Protein AF-C1BXC3-F1 (afdb_monomer)

Mean predicted aligned error: 7.44 Å

Nearest PDB structures (foldseek):
  2vc8-assembly1_A  TM=9.374E-01  e=6.422E-07  Homo sapiens
  6f9w-assembly1_A-2  TM=6.621E-01  e=1.839E-02  Homo sapiens
  7bbl-assembly1_B  TM=7.497E-01  e=6.912E-02  Homo sapiens
  3mp1-assembly1_A  TM=5.516E-01  e=1.792E+00  Escherichia coli K-12
  5v93-assembly1_U  TM=5.496E-01  e=1.696E+00  Mycobacterium tuberculosis

pLDDT: mean 72.75, std 9.66, range [48.5, 86.31]

Structure (mmCIF, N/CA/C/O backbone):
data_AF-C1BXC3-F1
#
_entry.id   AF-C1BXC3-F1
#
loop_
_atom_site.group_PDB
_atom_site.id
_atom_site.type_symbol
_atom_site.label_atom_id
_atom_site.label_alt_id
_atom_site.label_comp_id
_atom_site.label_asym_id
_atom_site.label_entity_id
_atom_site.label_seq_id
_atom_site.pdbx_PDB_ins_code
_atom_site.Cartn_x
_atom_site.Cartn_y
_atom_site.Cartn_z
_atom_site.occupancy
_atom_site.B_iso_or_equiv
_atom_site.auth_seq_id
_atom_site.auth_comp_id
_atom_site.auth_asym_id
_atom_site.auth_atom_id
_atom_site.pdbx_PDB_model_num
ATOM 1 N N . MET A 1 1 ? -1.976 -6.600 16.574 1.00 49.12 1 MET A N 1
ATOM 2 C CA . MET A 1 1 ? -3.398 -6.962 16.311 1.00 49.12 1 MET A CA 1
ATOM 3 C C . MET A 1 1 ? -3.857 -6.172 15.078 1.00 49.12 1 MET A C 1
ATOM 5 O O . MET A 1 1 ? -3.301 -5.105 14.889 1.00 49.12 1 MET A O 1
ATOM 9 N N . ALA A 1 2 ? -4.790 -6.620 14.222 1.00 51.09 2 ALA A N 1
ATOM 10 C CA . ALA A 1 2 ? -5.080 -5.966 12.917 1.00 51.09 2 ALA A CA 1
ATOM 11 C C . ALA A 1 2 ? -5.423 -4.465 12.906 1.00 51.09 2 ALA A C 1
ATOM 13 O O . ALA A 1 2 ? -5.416 -3.853 11.842 1.00 51.09 2 ALA A O 1
ATOM 14 N N . ALA A 1 3 ? -5.723 -3.868 14.051 1.00 55.84 3 ALA A N 1
ATOM 15 C CA . ALA A 1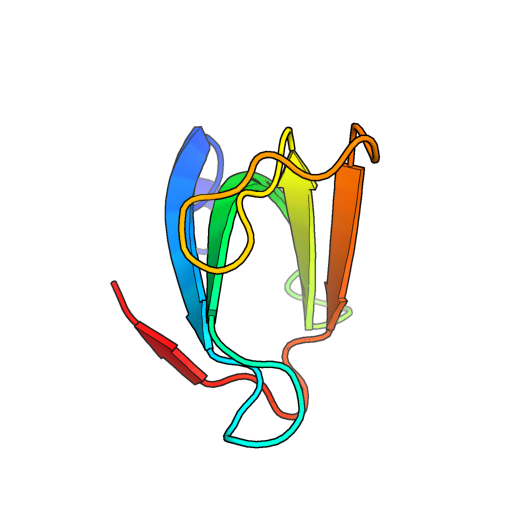 3 ? -5.936 -2.432 14.145 1.00 55.84 3 ALA A CA 1
ATOM 16 C C . ALA A 1 3 ? -4.635 -1.613 14.021 1.00 55.84 3 ALA A C 1
ATOM 18 O O . ALA A 1 3 ? -4.704 -0.457 13.635 1.00 55.84 3 ALA A O 1
ATOM 19 N N . ASP A 1 4 ? -3.464 -2.203 14.290 1.00 64.44 4 ASP A N 1
ATOM 20 C CA . ASP A 1 4 ? -2.165 -1.498 14.247 1.00 64.44 4 ASP A CA 1
ATOM 21 C C . ASP A 1 4 ? -1.745 -1.091 12.827 1.00 64.44 4 ASP A C 1
ATOM 23 O O . ASP A 1 4 ? -0.951 -0.178 12.625 1.00 64.44 4 ASP A O 1
ATOM 27 N N . TRP A 1 5 ? -2.296 -1.771 11.819 1.00 70.38 5 TRP A N 1
ATOM 28 C CA . TRP A 1 5 ? -1.975 -1.479 10.429 1.00 70.38 5 TRP A CA 1
ATOM 29 C C . TRP A 1 5 ? -2.712 -0.220 9.944 1.00 70.38 5 TRP A C 1
ATOM 31 O O . TRP A 1 5 ? -2.226 0.413 9.019 1.00 70.38 5 TRP A O 1
ATOM 41 N N . LEU A 1 6 ? -3.832 0.181 10.569 1.00 75.75 6 LEU A N 1
ATOM 42 C CA . LEU A 1 6 ? -4.605 1.375 10.194 1.00 75.75 6 LEU A CA 1
ATOM 43 C C . LEU A 1 6 ? -3.779 2.654 10.384 1.00 75.75 6 LEU A C 1
ATOM 45 O O . LEU A 1 6 ? -3.322 2.946 11.485 1.00 75.75 6 LEU A O 1
ATOM 49 N N . GLY A 1 7 ? -3.612 3.431 9.316 1.00 78.62 7 GLY A N 1
ATOM 50 C CA . GLY A 1 7 ? -2.796 4.646 9.305 1.00 78.62 7 GLY A CA 1
ATOM 51 C C . GLY A 1 7 ? -1.291 4.392 9.173 1.00 78.62 7 GLY A C 1
ATOM 52 O O . GLY A 1 7 ? -0.525 5.347 9.085 1.00 78.62 7 GLY A O 1
ATOM 53 N N . SER A 1 8 ? -0.849 3.131 9.123 1.00 79.00 8 SER A N 1
ATOM 54 C CA . SER A 1 8 ? 0.541 2.802 8.809 1.00 79.00 8 SER A CA 1
ATOM 55 C C . SER A 1 8 ? 0.758 2.731 7.300 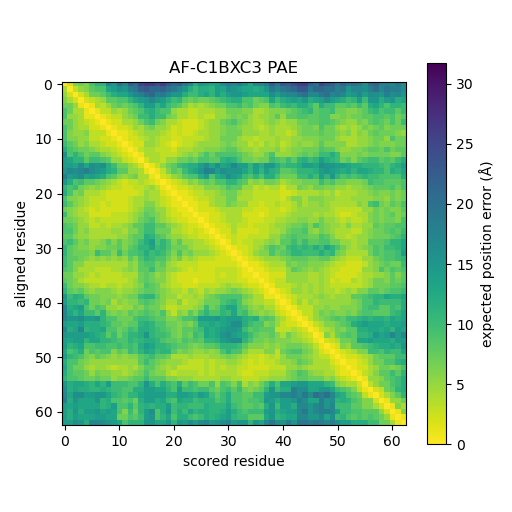1.00 79.00 8 SER A C 1
ATOM 57 O O . SER A 1 8 ? -0.102 2.283 6.534 1.00 79.00 8 SER A O 1
ATOM 59 N N . GLN A 1 9 ? 1.943 3.166 6.876 1.00 79.69 9 GLN A N 1
ATOM 60 C CA . GLN A 1 9 ? 2.368 3.106 5.485 1.00 79.69 9 GLN A CA 1
ATOM 61 C C . GLN A 1 9 ? 2.917 1.709 5.181 1.00 79.69 9 GLN A C 1
ATOM 63 O O . GLN A 1 9 ? 3.839 1.249 5.850 1.00 79.69 9 GLN A O 1
ATOM 68 N N . MET A 1 10 ? 2.356 1.025 4.183 1.00 75.88 10 MET A N 1
ATOM 69 C CA . MET A 1 10 ? 2.694 -0.369 3.881 1.00 75.88 10 MET A CA 1
ATOM 70 C C . MET A 1 10 ? 2.992 -0.596 2.422 1.00 75.88 10 MET A C 1
ATOM 72 O O . MET A 1 10 ? 2.360 0.002 1.554 1.00 75.88 10 MET A O 1
ATOM 76 N N . SER A 1 11 ? 3.925 -1.514 2.176 1.00 74.62 11 SER A N 1
ATOM 77 C CA . SER A 1 11 ? 4.291 -1.976 0.844 1.00 74.62 11 SER A CA 1
ATOM 78 C C . SER A 1 11 ? 3.713 -3.367 0.600 1.00 74.62 11 SER A C 1
ATOM 80 O O . SER A 1 11 ? 4.200 -4.382 1.098 1.00 74.62 11 SER A O 1
ATOM 82 N N . ILE A 1 12 ? 2.657 -3.401 -0.194 1.00 77.50 12 ILE A N 1
ATOM 83 C CA . ILE A 1 12 ? 1.976 -4.596 -0.662 1.00 77.50 12 ILE A CA 1
ATOM 84 C C . ILE A 1 12 ? 2.625 -5.042 -1.973 1.00 77.50 12 ILE A C 1
ATOM 86 O O . ILE A 1 12 ? 2.502 -4.371 -2.998 1.00 77.50 12 ILE A O 1
ATOM 90 N N . ASN A 1 13 ? 3.306 -6.187 -1.962 1.00 75.94 13 ASN A N 1
ATOM 91 C CA . ASN A 1 13 ? 3.861 -6.769 -3.180 1.00 75.94 13 ASN A CA 1
ATOM 92 C C . ASN A 1 13 ? 2.875 -7.794 -3.765 1.00 75.94 13 ASN A C 1
ATOM 94 O O . ASN A 1 13 ? 2.653 -8.860 -3.188 1.00 75.94 13 ASN A O 1
ATOM 98 N N . CYS A 1 14 ? 2.290 -7.464 -4.918 1.00 71.94 14 CYS A N 1
ATOM 99 C CA . CYS A 1 14 ? 1.360 -8.324 -5.656 1.00 71.94 14 CYS A CA 1
ATOM 100 C C . CYS A 1 14 ? 2.068 -9.223 -6.695 1.00 71.94 14 CYS A C 1
ATOM 102 O O . CYS A 1 14 ? 1.438 -9.666 -7.656 1.00 71.94 14 CYS A O 1
ATOM 104 N N . GLY A 1 15 ? 3.361 -9.512 -6.511 1.00 70.62 15 GLY A N 1
ATOM 105 C CA . GLY A 1 15 ? 4.156 -10.386 -7.380 1.00 70.62 15 GLY A CA 1
ATOM 106 C C . GLY A 1 15 ? 4.638 -9.710 -8.671 1.00 70.62 15 GLY A C 1
ATOM 107 O O . GLY A 1 15 ? 4.326 -8.551 -8.940 1.00 70.62 15 GLY A O 1
ATOM 108 N N . GLU A 1 16 ? 5.396 -10.444 -9.496 1.00 60.06 16 GLU A N 1
ATOM 109 C CA . GLU A 1 16 ? 6.047 -9.916 -10.715 1.00 60.06 16 GLU A CA 1
ATOM 110 C C . GLU A 1 16 ? 5.077 -9.305 -11.740 1.00 60.06 16 GLU A C 1
ATOM 112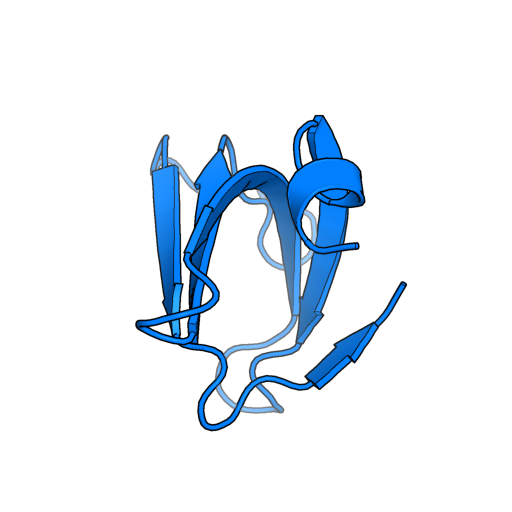 O O . GLU A 1 16 ? 5.454 -8.399 -12.476 1.00 60.06 16 GLU A O 1
ATOM 117 N N . THR A 1 17 ? 3.817 -9.746 -11.780 1.00 63.56 17 THR A N 1
ATOM 118 C CA . THR A 1 17 ? 2.827 -9.265 -12.759 1.00 63.56 17 THR A CA 1
ATOM 119 C C . THR A 1 17 ? 2.161 -7.942 -12.388 1.00 63.56 17 THR A C 1
ATOM 121 O O . THR A 1 17 ? 1.698 -7.230 -13.272 1.00 63.56 17 THR A O 1
ATOM 124 N N . LEU A 1 18 ? 2.062 -7.623 -11.095 1.00 68.19 18 LEU A N 1
ATOM 125 C CA . LEU A 1 18 ? 1.340 -6.447 -10.585 1.00 68.19 18 LEU A CA 1
ATOM 126 C C . LEU A 1 18 ? 2.260 -5.468 -9.842 1.00 68.19 18 LEU A C 1
ATOM 128 O O . LEU A 1 18 ? 1.864 -4.333 -9.590 1.00 68.19 18 LEU A O 1
ATOM 132 N N . GLY A 1 19 ? 3.489 -5.876 -9.523 1.00 77.31 19 GLY A N 1
ATOM 133 C CA . GLY A 1 19 ? 4.494 -5.046 -8.874 1.00 77.31 19 GLY A CA 1
ATOM 134 C C . GLY A 1 19 ? 4.178 -4.729 -7.412 1.00 77.31 19 GLY A C 1
ATOM 135 O O . GLY A 1 19 ? 3.459 -5.457 -6.721 1.00 77.31 19 GLY A O 1
ATOM 136 N N . VAL A 1 20 ? 4.750 -3.621 -6.935 1.00 80.44 20 VAL A N 1
ATOM 137 C CA . VAL A 1 20 ? 4.620 -3.161 -5.548 1.00 80.44 20 VAL A CA 1
ATOM 138 C C . VAL A 1 20 ? 3.673 -1.968 -5.476 1.00 80.44 20 VAL A C 1
ATOM 140 O O . VAL A 1 20 ? 3.865 -0.953 -6.152 1.00 80.44 20 VAL A O 1
ATOM 143 N N . TYR A 1 21 ? 2.670 -2.095 -4.615 1.00 81.31 21 TYR A N 1
ATOM 144 C CA . TYR A 1 21 ? 1.757 -1.036 -4.218 1.00 81.31 21 TYR A CA 1
ATOM 145 C C . TYR A 1 21 ? 2.124 -0.567 -2.822 1.00 81.31 21 TYR A C 1
ATOM 147 O O . TYR A 1 21 ? 2.189 -1.359 -1.893 1.00 81.31 21 TYR A O 1
ATOM 155 N N . GLN A 1 22 ? 2.357 0.723 -2.662 1.00 81.25 22 GLN A N 1
ATOM 156 C CA . GLN A 1 22 ? 2.679 1.332 -1.383 1.00 81.25 22 GLN A CA 1
ATOM 157 C C . GLN A 1 22 ? 1.584 2.317 -1.024 1.00 81.25 22 GLN A C 1
ATOM 159 O O . GLN A 1 22 ? 1.098 3.028 -1.891 1.00 81.25 22 GLN A O 1
ATOM 164 N N . GLY A 1 23 ? 1.171 2.398 0.226 1.00 84.38 23 GLY A N 1
ATOM 165 C CA . GLY A 1 23 ? 0.174 3.391 0.604 1.00 84.38 23 GLY A CA 1
ATOM 166 C C . GLY A 1 23 ? -0.163 3.338 2.074 1.00 84.38 23 GLY A C 1
ATOM 167 O O . GLY A 1 23 ? 0.329 2.480 2.805 1.00 84.38 23 GLY A O 1
ATOM 168 N N . GLU A 1 24 ? -1.014 4.262 2.493 1.00 86.31 24 GLU A N 1
ATOM 169 C CA . GLU A 1 24 ?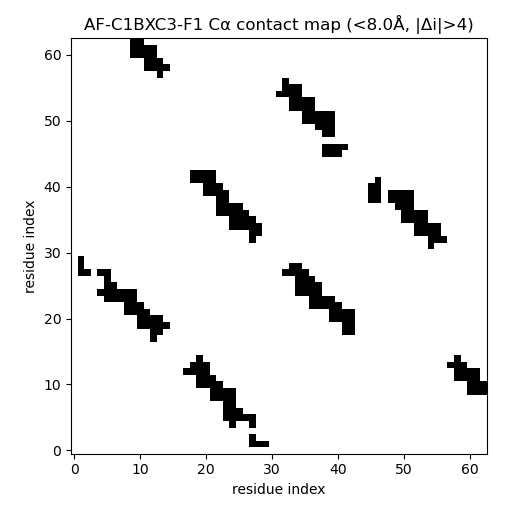 -1.534 4.275 3.852 1.00 86.31 24 GLU A CA 1
ATOM 170 C C . GLU A 1 24 ? -2.737 3.340 3.945 1.00 86.31 24 GLU A C 1
ATOM 172 O O . GLU A 1 24 ? -3.651 3.386 3.118 1.00 86.31 24 GLU A O 1
ATOM 177 N N . VAL A 1 25 ? -2.746 2.473 4.948 1.00 85.06 25 VAL A N 1
ATOM 178 C CA . VAL A 1 25 ? -3.856 1.548 5.165 1.00 85.06 25 VAL A CA 1
ATOM 179 C C . VAL A 1 25 ? -5.017 2.289 5.818 1.00 85.06 25 VAL A C 1
ATOM 181 O O . VAL A 1 25 ? -4.953 2.694 6.974 1.00 85.06 25 VAL A O 1
ATOM 184 N N . SER A 1 26 ? -6.113 2.429 5.085 1.00 85.44 26 SER A N 1
ATOM 185 C CA . SER A 1 26 ? -7.329 3.094 5.554 1.00 85.44 26 SER A CA 1
ATOM 186 C C . SER A 1 26 ? -8.272 2.145 6.287 1.00 85.44 26 SER A C 1
ATOM 188 O O . SER A 1 26 ? -9.031 2.563 7.159 1.00 85.44 26 SER A O 1
ATOM 190 N N . SER A 1 27 ? -8.292 0.863 5.918 1.00 81.06 27 SER A N 1
ATOM 191 C CA . SER A 1 27 ? -9.178 -0.137 6.529 1.00 81.06 27 SER A CA 1
ATOM 192 C C . SER A 1 27 ? -8.578 -1.534 6.418 1.00 81.06 27 SER A C 1
ATOM 194 O O . SER A 1 27 ? -8.024 -1.878 5.378 1.00 81.06 27 SER A O 1
ATOM 196 N N . VAL A 1 28 ? -8.704 -2.349 7.468 1.00 78.94 28 VAL A N 1
ATOM 197 C CA . VAL A 1 28 ? -8.309 -3.766 7.457 1.00 78.94 28 VAL A CA 1
ATOM 198 C C . VAL A 1 28 ? -9.471 -4.599 7.960 1.00 78.94 28 VAL A C 1
ATOM 200 O O . VAL A 1 28 ? -9.904 -4.433 9.097 1.00 78.94 28 VAL A O 1
ATOM 203 N N . ASP A 1 29 ? -9.940 -5.525 7.134 1.00 82.19 29 ASP A N 1
ATOM 204 C CA . ASP A 1 29 ? -10.929 -6.519 7.518 1.00 82.19 29 ASP A CA 1
ATOM 205 C C . ASP A 1 29 ? -10.257 -7.892 7.609 1.00 82.19 29 ASP A C 1
ATOM 207 O O . ASP A 1 29 ? -9.917 -8.515 6.603 1.00 82.19 29 ASP A O 1
ATOM 211 N N . GLN A 1 30 ? -10.028 -8.381 8.831 1.00 72.31 30 GLN A N 1
A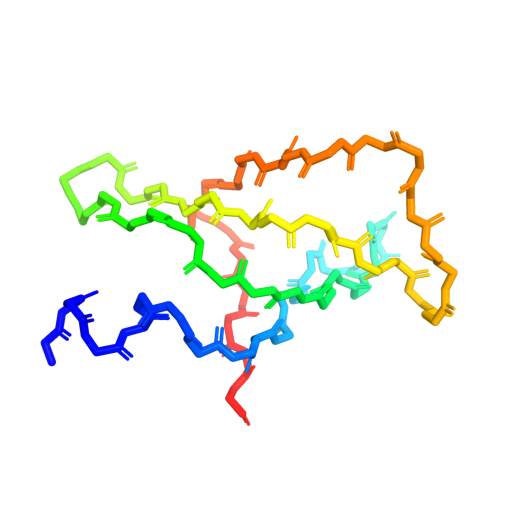TOM 212 C CA . GLN A 1 30 ? -9.425 -9.706 9.039 1.00 72.31 30 GLN A CA 1
ATOM 213 C C . GLN A 1 30 ? -10.361 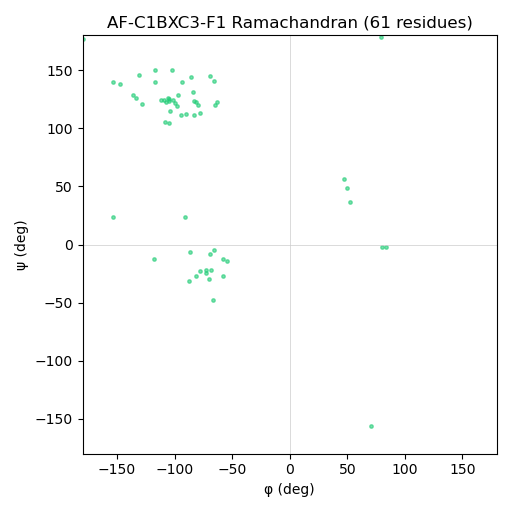-10.852 8.652 1.00 72.31 30 GLN A C 1
ATOM 215 O O . GLN A 1 30 ? -9.874 -11.908 8.256 1.00 72.31 30 GLN A O 1
ATOM 220 N N . SER A 1 31 ? -11.677 -10.649 8.766 1.00 75.50 31 SER A N 1
ATOM 221 C CA . SER A 1 31 ? -12.686 -11.675 8.481 1.00 75.50 31 SER A CA 1
ATOM 222 C C . SER A 1 31 ? -12.706 -12.031 6.992 1.00 75.50 31 SER A C 1
ATOM 224 O O . SER A 1 31 ? -12.611 -13.195 6.607 1.00 75.50 31 SER A O 1
ATOM 226 N N . SER A 1 32 ? -12.725 -11.007 6.143 1.00 74.12 32 SER A N 1
ATOM 227 C CA . SER A 1 32 ? -12.666 -11.110 4.683 1.00 74.12 32 SER A CA 1
ATOM 228 C C . SER A 1 32 ? -11.232 -11.155 4.160 1.00 74.12 32 SER A C 1
ATOM 230 O O . SER A 1 32 ? -11.022 -11.356 2.962 1.00 74.12 32 SER A O 1
ATOM 232 N N . GLN A 1 33 ? -10.250 -10.966 5.049 1.00 77.69 33 GLN A N 1
ATOM 233 C CA . GLN A 1 33 ? -8.836 -10.810 4.727 1.00 77.69 33 GLN A CA 1
ATOM 234 C C . GLN A 1 33 ? -8.636 -9.752 3.630 1.00 77.69 33 GLN A C 1
ATOM 236 O O . GLN A 1 33 ? -7.976 -10.008 2.623 1.00 77.69 33 GLN A O 1
ATOM 241 N N . THR A 1 34 ? -9.259 -8.584 3.782 1.00 81.00 34 THR A N 1
ATOM 242 C CA . THR A 1 34 ? -9.148 -7.463 2.841 1.00 81.00 34 THR A CA 1
ATOM 243 C C . THR A 1 34 ? -8.510 -6.249 3.497 1.00 81.00 34 THR A C 1
ATOM 245 O O . THR A 1 34 ? -8.617 -6.030 4.701 1.00 81.00 34 THR A O 1
ATOM 248 N N . ILE A 1 35 ? -7.815 -5.454 2.692 1.00 82.19 35 ILE A N 1
ATOM 249 C CA . ILE A 1 35 ? -7.123 -4.248 3.125 1.00 82.19 35 ILE A CA 1
ATOM 250 C C . ILE A 1 35 ? -7.379 -3.132 2.122 1.00 82.19 35 ILE A C 1
ATOM 252 O O . ILE A 1 35 ? -7.198 -3.324 0.923 1.00 82.19 35 ILE A O 1
ATOM 256 N N . SER A 1 36 ? -7.812 -1.971 2.595 1.00 84.12 36 SER A N 1
ATOM 257 C CA . SER A 1 36 ? -7.982 -0.777 1.772 1.00 84.12 36 SER A CA 1
ATOM 258 C C . SER A 1 36 ? -6.790 0.141 1.968 1.00 84.12 36 SER A C 1
ATOM 260 O O . SER A 1 36 ? -6.517 0.576 3.084 1.00 84.12 36 SER A O 1
ATOM 262 N N . LEU A 1 37 ? -6.099 0.444 0.875 1.00 82.44 37 LEU A N 1
ATOM 263 C CA . LEU A 1 37 ? -5.056 1.455 0.810 1.00 82.44 37 LEU A CA 1
ATOM 264 C C . LEU A 1 37 ? -5.646 2.756 0.277 1.00 82.44 37 LEU A C 1
ATOM 266 O O . LEU A 1 37 ? -6.263 2.775 -0.788 1.00 82.44 37 LEU A O 1
ATOM 270 N N . ARG A 1 38 ? -5.407 3.851 0.989 1.00 83.69 38 ARG A N 1
ATOM 271 C CA . ARG A 1 38 ? -5.724 5.205 0.549 1.00 83.69 38 ARG A CA 1
ATOM 272 C C . ARG A 1 38 ? -4.501 5.822 -0.120 1.00 83.69 38 ARG A C 1
ATOM 274 O O . ARG A 1 38 ? -3.376 5.638 0.335 1.00 83.69 38 ARG A O 1
ATOM 281 N N . GLN A 1 39 ? -4.743 6.555 -1.208 1.00 79.56 39 GLN A N 1
ATOM 282 C CA . GLN A 1 39 ? -3.706 7.183 -2.035 1.00 79.56 39 GLN A CA 1
ATOM 283 C C . GLN A 1 39 ? -2.546 6.224 -2.373 1.00 79.56 39 GLN A C 1
ATOM 285 O O . GLN A 1 39 ? -1.392 6.521 -2.059 1.00 79.56 39 GLN A O 1
ATOM 290 N N . PRO A 1 40 ? -2.823 5.063 -2.994 1.00 75.62 40 PRO A N 1
ATOM 291 C CA . PRO A 1 40 ? -1.778 4.113 -3.322 1.00 75.62 40 PRO A CA 1
ATOM 292 C C . PRO A 1 40 ? -0.801 4.680 -4.362 1.00 75.62 40 PRO A C 1
ATOM 294 O O . PRO A 1 40 ? -1.158 5.342 -5.341 1.00 75.62 40 PRO A O 1
ATOM 297 N N . PHE A 1 41 ? 0.460 4.360 -4.140 1.00 77.88 41 PHE A N 1
ATOM 298 C CA . PHE A 1 41 ? 1.610 4.597 -4.983 1.00 77.88 41 PHE A CA 1
ATOM 299 C C . PHE A 1 41 ? 1.989 3.273 -5.633 1.00 77.88 41 PHE A C 1
ATOM 301 O O . PHE A 1 41 ? 2.265 2.290 -4.951 1.00 77.88 41 PHE A O 1
ATOM 308 N N . HIS A 1 42 ? 2.030 3.239 -6.954 1.00 77.00 42 HIS A N 1
ATOM 309 C CA . HIS A 1 42 ? 2.522 2.093 -7.698 1.00 77.00 42 HIS A CA 1
ATOM 310 C C . HIS A 1 42 ? 3.914 2.420 -8.228 1.00 77.00 42 HIS A C 1
ATOM 312 O O . HIS A 1 42 ? 4.067 3.338 -9.033 1.00 77.00 42 HIS A O 1
ATOM 318 N N . ASN A 1 43 ? 4.932 1.695 -7.755 1.00 71.12 43 ASN A N 1
ATOM 319 C CA . ASN A 1 43 ? 6.317 1.857 -8.212 1.00 71.12 43 ASN A CA 1
ATOM 320 C C . ASN A 1 43 ? 6.833 3.321 -8.163 1.00 71.12 43 ASN A C 1
ATOM 322 O O . ASN A 1 43 ? 7.533 3.782 -9.062 1.00 71.12 43 ASN A O 1
ATOM 326 N N . GLY A 1 44 ? 6.420 4.088 -7.144 1.00 69.56 44 GLY A N 1
ATOM 327 C CA . GLY A 1 44 ? 6.761 5.511 -6.988 1.00 69.56 44 GLY A CA 1
ATOM 328 C C . GLY A 1 44 ? 5.868 6.497 -7.758 1.00 69.56 44 GLY A C 1
ATOM 329 O O . GLY A 1 44 ? 6.020 7.708 -7.599 1.00 69.56 44 GLY A O 1
ATOM 330 N N . VAL A 1 45 ? 4.897 6.014 -8.539 1.00 76.75 45 VAL A N 1
ATOM 331 C CA . VAL A 1 45 ? 3.912 6.837 -9.254 1.00 76.75 45 VAL A CA 1
ATOM 332 C C . VAL A 1 45 ? 2.584 6.822 -8.500 1.00 76.75 45 VAL A C 1
ATOM 334 O O . VAL A 1 45 ? 2.015 5.765 -8.233 1.00 76.75 45 VAL A O 1
ATOM 337 N N . LYS A 1 46 ? 2.066 8.005 -8.156 1.00 71.06 46 LYS A N 1
ATOM 338 C CA . LYS A 1 46 ? 0.741 8.144 -7.536 1.00 71.06 46 LYS A CA 1
ATOM 339 C C . LYS A 1 46 ? -0.325 7.684 -8.524 1.00 71.06 46 LYS A C 1
ATOM 341 O O . LYS A 1 46 ? -0.451 8.257 -9.607 1.00 71.06 46 LYS A O 1
ATOM 346 N N . CYS A 1 47 ? -1.097 6.669 -8.155 1.00 66.12 47 CYS A N 1
ATOM 347 C CA . CYS A 1 47 ? -2.257 6.289 -8.944 1.00 66.12 47 CYS A CA 1
ATOM 348 C C . CYS A 1 47 ? -3.332 7.391 -8.823 1.00 66.12 47 CYS A C 1
ATOM 350 O O . CYS A 1 47 ? -3.486 7.973 -7.749 1.00 66.12 47 CYS A O 1
ATOM 352 N N . PRO A 1 48 ? -4.116 7.676 -9.879 1.00 69.25 48 PRO A N 1
ATOM 353 C CA . PRO A 1 48 ? -5.232 8.626 -9.797 1.00 69.25 48 PRO A CA 1
ATOM 354 C C . PRO A 1 48 ? -6.40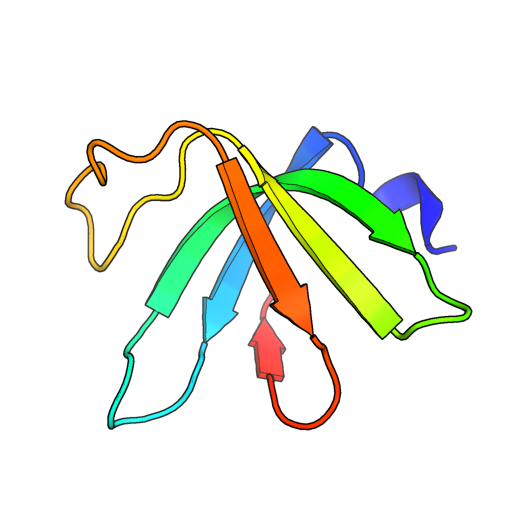1 8.100 -8.947 1.00 69.25 48 PRO A C 1
ATOM 356 O O . PRO A 1 48 ? -7.352 8.829 -8.678 1.00 69.25 48 PRO A O 1
ATOM 359 N N . VAL A 1 49 ? -6.351 6.828 -8.547 1.00 72.38 49 VAL A N 1
ATOM 360 C CA . VAL A 1 49 ? -7.396 6.165 -7.771 1.00 72.38 49 VAL A CA 1
ATOM 361 C C . VAL A 1 49 ? -7.219 6.523 -6.290 1.00 72.38 49 VAL A C 1
ATOM 363 O O . VAL A 1 49 ? -6.147 6.270 -5.740 1.00 72.38 49 VAL A O 1
ATOM 366 N N . PRO A 1 50 ? -8.228 7.114 -5.627 1.00 74.00 50 PRO A N 1
ATOM 367 C CA . PRO A 1 50 ? -8.091 7.599 -4.254 1.00 74.00 50 PRO A CA 1
ATOM 368 C C . PRO A 1 50 ? -8.044 6.476 -3.210 1.00 74.00 50 PRO A C 1
ATOM 370 O O . PRO A 1 50 ? -7.471 6.673 -2.138 1.00 74.00 50 PRO A O 1
ATOM 373 N N . GLU A 1 51 ? -8.610 5.309 -3.521 1.00 78.62 51 GLU A N 1
ATOM 374 C CA . GLU A 1 51 ? -8.657 4.146 -2.638 1.00 78.62 51 GLU A CA 1
ATOM 375 C C . GLU A 1 51 ? -8.597 2.856 -3.463 1.00 78.62 51 GLU A C 1
ATOM 377 O O . GLU A 1 51 ? -9.237 2.756 -4.513 1.00 78.62 51 GLU A O 1
ATOM 382 N N . VAL A 1 52 ? -7.822 1.874 -3.006 1.00 79.12 52 VAL A N 1
ATOM 383 C CA . VAL A 1 52 ? -7.753 0.541 -3.614 1.00 79.12 52 VAL A CA 1
ATOM 384 C C . VAL A 1 52 ? -7.850 -0.518 -2.528 1.00 79.12 52 VAL A C 1
ATOM 386 O O . VAL A 1 52 ? -7.064 -0.531 -1.583 1.00 79.12 52 VAL A O 1
ATOM 389 N N . THR A 1 53 ? -8.795 -1.440 -2.691 1.00 80.75 53 THR A N 1
ATOM 390 C CA . THR A 1 53 ? -8.979 -2.575 -1.785 1.00 80.75 53 THR A CA 1
ATOM 391 C C . THR A 1 53 ? -8.318 -3.828 -2.352 1.00 80.75 53 THR A C 1
ATOM 393 O O . THR A 1 53 ? -8.694 -4.326 -3.413 1.00 80.75 53 THR A O 1
ATOM 396 N N . PHE A 1 54 ? -7.354 -4.370 -1.617 1.00 76.00 54 PHE A N 1
ATOM 397 C CA . PHE A 1 54 ? -6.665 -5.621 -1.914 1.00 76.00 54 PHE A CA 1
ATOM 398 C C . PHE A 1 54 ? -7.211 -6.750 -1.036 1.00 76.00 54 PHE A C 1
ATOM 400 O O . PHE A 1 54 ? -7.653 -6.525 0.089 1.00 76.00 54 PHE A O 1
ATOM 407 N N . ARG A 1 55 ? -7.177 -7.989 -1.536 1.00 71.12 55 ARG A N 1
ATOM 408 C CA . ARG A 1 55 ? -7.529 -9.183 -0.749 1.00 71.12 55 ARG A CA 1
ATOM 409 C C . ARG A 1 55 ? -6.263 -9.980 -0.462 1.00 71.12 55 ARG A C 1
ATOM 411 O O . ARG A 1 55 ? -5.596 -10.384 -1.406 1.00 71.12 55 ARG A O 1
ATOM 418 N N . CYS A 1 56 ? -5.965 -10.265 0.801 1.00 64.94 56 CYS A N 1
ATOM 419 C CA . CYS A 1 56 ? -4.740 -10.919 1.273 1.00 64.94 56 CYS A CA 1
ATOM 420 C C . CYS A 1 56 ? -4.553 -12.374 0.825 1.00 64.94 56 CYS A C 1
ATOM 422 O O . CYS A 1 56 ? -3.511 -12.946 1.122 1.00 64.94 56 CYS A O 1
ATOM 424 N N . ARG A 1 57 ? -5.517 -13.005 0.136 1.00 62.31 57 ARG A N 1
ATOM 425 C CA . ARG A 1 57 ? -5.451 -14.441 -0.210 1.00 62.31 57 ARG A CA 1
ATOM 426 C C . ARG A 1 57 ? -4.218 -14.859 -1.030 1.00 62.31 57 ARG A C 1
ATOM 428 O O . ARG A 1 57 ? -3.977 -16.054 -1.142 1.00 62.31 57 ARG A O 1
ATOM 435 N N . GLY A 1 58 ? -3.448 -13.920 -1.581 1.00 53.75 58 GLY A N 1
ATOM 436 C CA . GLY A 1 58 ? -2.204 -14.210 -2.299 1.00 53.75 58 GLY A CA 1
ATOM 437 C C . GLY A 1 58 ? -1.182 -13.076 -2.286 1.00 53.75 58 GLY A C 1
ATOM 438 O O . GLY A 1 58 ? -0.369 -13.004 -3.199 1.00 53.75 58 GLY A O 1
ATOM 439 N N . VAL A 1 59 ? -1.239 -12.171 -1.306 1.00 60.28 59 VAL A N 1
ATOM 440 C CA . VAL A 1 59 ? -0.383 -10.976 -1.288 1.00 60.28 59 VAL A CA 1
ATOM 441 C C . VAL A 1 59 ? 0.614 -11.072 -0.145 1.00 60.28 59 VAL A C 1
ATOM 443 O O . VAL A 1 59 ? 0.217 -11.278 1.003 1.00 60.28 59 VAL A O 1
ATOM 446 N N . LEU A 1 60 ? 1.905 -10.955 -0.459 1.00 56.41 60 LEU A N 1
ATOM 447 C CA . LEU A 1 60 ? 2.965 -10.964 0.541 1.00 56.41 60 LEU A CA 1
ATOM 448 C C . LEU A 1 60 ? 3.089 -9.541 1.104 1.00 56.41 60 LEU A C 1
ATOM 450 O O . LEU A 1 60 ? 3.475 -8.612 0.392 1.00 56.41 60 LEU A O 1
ATOM 454 N N . PHE A 1 61 ? 2.712 -9.359 2.368 1.00 57.78 61 PHE A N 1
ATOM 455 C CA . PHE A 1 61 ? 2.896 -8.090 3.068 1.00 57.78 61 PHE A CA 1
ATOM 456 C C . PHE A 1 61 ? 4.342 -7.995 3.539 1.00 57.78 61 PHE A C 1
ATOM 458 O O . PHE A 1 61 ? 4.798 -8.833 4.316 1.00 57.78 61 PHE A O 1
ATOM 465 N N . THR A 1 62 ? 5.04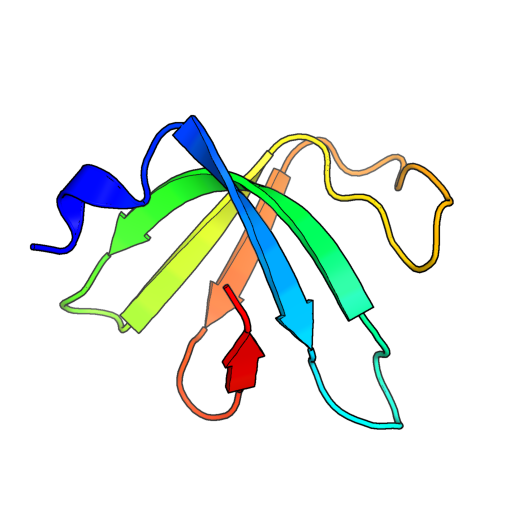8 -6.973 3.070 1.00 54.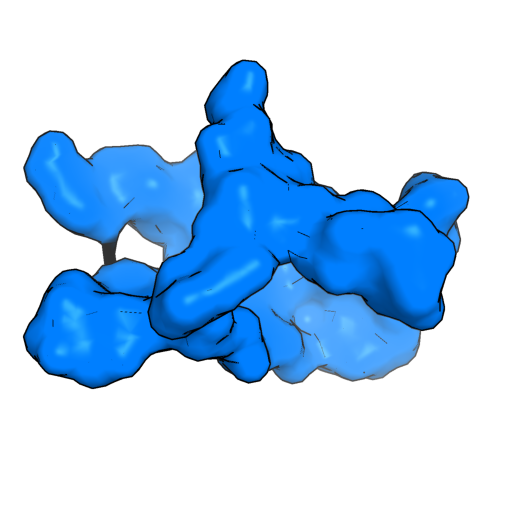19 62 THR A N 1
ATOM 466 C CA . THR A 1 62 ? 6.376 -6.600 3.565 1.00 54.19 62 THR A CA 1
ATOM 467 C C . THR A 1 62 ? 6.231 -5.313 4.367 1.00 54.19 62 THR A C 1
ATOM 469 O O . THR A 1 62 ? 5.699 -4.326 3.852 1.00 54.19 62 THR A O 1
ATOM 472 N N . PHE A 1 63 ? 6.644 -5.368 5.633 1.00 48.50 63 PHE A N 1
ATOM 473 C CA . PHE A 1 63 ? 6.714 -4.237 6.563 1.00 48.50 63 PHE A CA 1
ATOM 474 C C . PHE A 1 63 ? 8.029 -3.477 6.391 1.00 48.50 63 PHE A C 1
ATOM 476 O O . PHE A 1 63 ? 9.070 -4.149 6.202 1.00 48.50 63 PHE A O 1
#

Foldseek 3Di:
DVVVQAQDWWWKQPPPVQGIKIAGWNDADPVQQKTKGAQIDGPNHGDPDGIDMDHVPRIDTDD

Organism: Esox lucius (NCBI:txid8010)

InterPro domains:
  IPR025609 Lsm14-like, N-terminal [PF12701] (4-51)
  IPR025609 Lsm14-like, N-terminal [SM01271] (1-62)
  IPR034107 Lsm16, N-terminal [cd01737] (2-56)
  IPR047575 Sm domain [PS52002] (1-63)

Radius of gyration: 10.77 Å; Cα contacts (8 Å, |Δi|>4): 133; chains: 1; bounding box: 19×23×29 Å

Sequence (63 aa):
MAADWLGSQMSINCGETLGVYQGEVSSVDQSSQTISLRQPFHNGVKCPVPEVTFRCRGVLFTF

Secondary structure (DSSP, 8-state):
-GGGGTT-EEEEE--TTT-EEEEEEEEEETTTTEEEEEEEEETTEEPS-SEEEEEGGG-EEE-

Solvent-accessible surface area (backbone atoms only — not comparable to full-atom values): 3601 Å² total; per-residue (Å²): 113,78,70,70,49,50,74,34,75,39,42,40,34,56,48,95,91,68,39,46,39,31,26,33,24,73,42,67,41,78,91,79,35,31,37,28,25,35,57,30,24,47,83,85,41,74,48,92,52,65,62,50,76,47,62,52,92,79,45,56,78,49,131